Protein AF-A0A246WT07-F1 (afdb_monomer_lite)

Organism: NCBI:txid2014887

Radius of gyration: 21.0 Å; chains: 1; bounding box: 39×13×79 Å

pLDDT: mean 88.92, std 14.68, range [39.62, 98.19]

Sequence (85 aa):
METTEQTTPDPWIERAEELRLQMETLLQVQLEEYELMTAKLEEWKQTPGAPFLTAADYEPWQSALKNLEAAHRAFDEHISSRVTK

Secondary structure (DSSP, 8-state):
-------PPPHHHHHHHHHHHHHHHHHHHHHHHHHHHHHHHHHHHHSTTPPPP-HHHHHHHHHHHHHHHHHHHHHHHHHHHHHT-

Structure (mmCIF, N/CA/C/O backbone):
data_AF-A0A246WT07-F1
#
_entry.id   AF-A0A246WT07-F1
#
loop_
_atom_site.group_PDB
_atom_site.id
_atom_site.type_symbol
_atom_site.label_atom_id
_atom_site.label_alt_id
_atom_site.label_comp_id
_atom_site.label_asym_id
_atom_site.label_entity_id
_atom_site.label_seq_id
_atom_site.pdbx_PDB_ins_code
_atom_site.Cartn_x
_atom_site.Cartn_y
_atom_site.Cartn_z
_atom_site.occupancy
_atom_site.B_iso_or_equiv
_atom_site.auth_seq_id
_atom_site.auth_comp_id
_atom_site.auth_asym_id
_atom_site.auth_atom_id
_atom_site.pdbx_PDB_model_num
ATOM 1 N N . MET A 1 1 ? 0.512 -3.259 51.367 1.00 39.62 1 MET A N 1
ATOM 2 C CA . MET A 1 1 ? 0.296 -4.210 50.263 1.00 39.62 1 MET A CA 1
ATOM 3 C C . MET A 1 1 ? -0.428 -3.425 49.195 1.00 39.62 1 MET A C 1
ATOM 5 O O . MET A 1 1 ? -1.613 -3.172 49.353 1.00 39.62 1 MET A O 1
ATOM 9 N N . GLU A 1 2 ? 0.309 -2.900 48.223 1.00 42.12 2 GLU A N 1
ATOM 10 C CA . GLU A 1 2 ? -0.294 -2.242 47.065 1.00 42.12 2 GLU A CA 1
ATOM 11 C C . GLU A 1 2 ? -0.783 -3.346 46.135 1.00 42.12 2 GLU A C 1
ATOM 13 O O . GLU A 1 2 ? 0.001 -4.163 45.652 1.00 42.12 2 GLU A O 1
ATOM 18 N N . THR A 1 3 ? -2.099 -3.436 45.980 1.00 43.31 3 THR A N 1
ATOM 19 C CA . THR A 1 3 ? -2.732 -4.348 45.038 1.00 43.31 3 THR A CA 1
ATOM 20 C C . THR A 1 3 ? -2.384 -3.842 43.645 1.00 43.31 3 THR A C 1
ATOM 22 O O . THR A 1 3 ? -2.924 -2.836 43.200 1.00 43.31 3 THR A O 1
ATOM 25 N N . THR A 1 4 ? -1.438 -4.492 42.969 1.00 49.00 4 THR A N 1
ATOM 26 C CA . THR A 1 4 ? -1.200 -4.266 41.543 1.00 49.00 4 THR A CA 1
ATOM 27 C C . THR A 1 4 ? -2.451 -4.729 40.801 1.00 49.00 4 THR A C 1
ATOM 29 O O . THR A 1 4 ? -2.611 -5.925 40.552 1.00 49.00 4 THR A O 1
ATOM 32 N N . GLU A 1 5 ? -3.373 -3.811 40.509 1.00 53.03 5 GLU A N 1
ATOM 33 C CA . GLU A 1 5 ? -4.415 -4.044 39.514 1.00 53.03 5 GLU A CA 1
ATOM 34 C C . GLU A 1 5 ? -3.701 -4.393 38.209 1.00 53.03 5 GLU A C 1
ATOM 36 O O . GLU A 1 5 ? -3.086 -3.546 37.564 1.00 53.03 5 GLU A O 1
ATOM 41 N N . GLN A 1 6 ? -3.709 -5.678 37.859 1.00 54.22 6 GLN A N 1
ATOM 42 C CA . GLN A 1 6 ? -3.367 -6.125 36.521 1.00 54.22 6 GLN A CA 1
ATOM 43 C C . GLN A 1 6 ? -4.449 -5.572 35.597 1.00 54.22 6 GLN A C 1
ATOM 45 O O . GLN A 1 6 ? -5.502 -6.184 35.423 1.00 54.22 6 GLN A O 1
ATOM 50 N N . THR A 1 7 ? -4.215 -4.383 35.047 1.00 59.75 7 THR A N 1
ATOM 51 C CA . THR A 1 7 ? -5.017 -3.806 33.973 1.00 59.75 7 THR A CA 1
ATOM 52 C C . THR A 1 7 ? -4.961 -4.777 32.804 1.00 59.75 7 THR A C 1
ATOM 54 O O . THR A 1 7 ? -3.967 -4.865 32.087 1.00 59.75 7 THR A O 1
ATOM 57 N N . THR A 1 8 ? -6.008 -5.583 32.659 1.00 65.94 8 THR A N 1
ATOM 58 C CA . THR A 1 8 ? -6.166 -6.450 31.495 1.00 65.94 8 THR A CA 1
ATOM 59 C C . THR A 1 8 ? -6.335 -5.527 30.286 1.00 65.94 8 THR A C 1
ATOM 61 O O . THR A 1 8 ? -7.156 -4.607 30.373 1.00 65.94 8 THR A O 1
ATOM 64 N N . PRO A 1 9 ? -5.555 -5.688 29.205 1.00 73.56 9 PRO A N 1
ATOM 65 C CA . PRO A 1 9 ? -5.694 -4.822 28.043 1.00 73.56 9 PRO A CA 1
ATOM 66 C C . PRO A 1 9 ? -7.123 -4.909 27.494 1.00 73.56 9 PRO A C 1
ATOM 68 O O . PRO A 1 9 ? -7.720 -5.984 27.462 1.00 73.56 9 PRO A O 1
ATOM 71 N N . ASP A 1 10 ? -7.691 -3.769 27.099 1.00 88.19 10 ASP A N 1
ATOM 72 C CA . ASP A 1 10 ? -8.992 -3.724 26.428 1.00 88.19 10 ASP A CA 1
ATOM 73 C C . ASP A 1 10 ? -8.864 -4.474 25.087 1.00 88.19 10 ASP A C 1
ATOM 75 O O . ASP A 1 10 ? -8.096 -4.021 24.232 1.00 88.19 10 ASP A O 1
ATOM 79 N N . PRO A 1 11 ? -9.605 -5.578 24.860 1.00 90.75 11 PRO A N 1
ATOM 80 C CA . PRO A 1 11 ? -9.502 -6.359 23.625 1.00 90.75 11 PRO A CA 1
ATOM 81 C C . PRO A 1 11 ? -9.767 -5.530 22.364 1.00 90.75 11 PRO A C 1
ATOM 83 O O . PRO A 1 11 ? -9.275 -5.840 21.280 1.00 90.75 11 PRO A O 1
ATOM 86 N N . TRP A 1 12 ? -10.541 -4.447 22.487 1.00 92.81 12 TRP A N 1
ATOM 87 C CA . TRP A 1 12 ? -10.737 -3.526 21.377 1.00 92.81 12 TRP A CA 1
ATOM 88 C C . TRP A 1 12 ? -9.453 -2.764 21.032 1.00 92.81 12 TRP A C 1
ATOM 90 O O . TRP A 1 12 ? -9.179 -2.544 19.851 1.00 92.81 12 TRP A O 1
ATOM 100 N N . ILE A 1 13 ? -8.681 -2.353 22.046 1.00 92.31 13 ILE A N 1
ATOM 101 C CA . ILE A 1 13 ? -7.411 -1.634 21.870 1.00 92.31 13 ILE A CA 1
ATOM 102 C C . ILE A 1 13 ? -6.378 -2.570 21.252 1.00 92.31 13 ILE A C 1
ATOM 104 O O . ILE A 1 13 ? -5.726 -2.176 20.291 1.00 92.31 13 ILE A O 1
ATOM 108 N N . GLU A 1 14 ? -6.283 -3.813 21.731 1.00 94.25 14 GLU A N 1
ATOM 109 C CA . GLU A 1 14 ? -5.391 -4.822 21.140 1.00 94.25 14 GLU A CA 1
ATOM 110 C C . GLU A 1 14 ? -5.673 -4.996 19.645 1.00 94.25 14 GLU A C 1
ATOM 112 O O . GLU A 1 14 ? -4.768 -4.888 18.818 1.00 94.25 14 GLU A O 1
ATOM 117 N N . ARG A 1 15 ? -6.950 -5.148 19.274 1.00 94.50 15 ARG A N 1
ATOM 118 C CA . ARG A 1 15 ? -7.330 -5.294 17.867 1.00 94.50 15 ARG A CA 1
ATOM 119 C C . ARG A 1 15 ? -7.049 -4.042 17.031 1.00 94.50 15 ARG A C 1
ATOM 121 O O . ARG A 1 15 ? -6.688 -4.159 15.861 1.00 94.50 15 ARG A O 1
ATOM 128 N N . ALA A 1 16 ? -7.217 -2.851 17.606 1.00 95.12 16 ALA A N 1
ATOM 129 C CA . ALA A 1 16 ? -6.893 -1.604 16.920 1.00 95.12 16 ALA A CA 1
ATOM 130 C C . ALA A 1 16 ? -5.384 -1.504 16.635 1.00 95.12 16 ALA A C 1
ATOM 132 O O . ALA A 1 16 ? -5.003 -1.141 15.524 1.00 95.12 16 ALA A O 1
ATOM 133 N N . GLU A 1 17 ? -4.535 -1.885 17.592 1.00 95.81 17 GLU A N 1
ATOM 134 C CA . GLU A 1 17 ? -3.079 -1.911 17.412 1.00 95.81 17 GLU A CA 1
ATOM 135 C C . GLU A 1 17 ? -2.632 -2.958 16.385 1.00 95.81 17 GLU A C 1
ATOM 137 O O . GLU A 1 17 ? -1.777 -2.664 15.552 1.00 95.81 17 GLU A O 1
ATOM 142 N N . GLU A 1 18 ? -3.240 -4.147 16.373 1.00 96.44 18 GLU A N 1
ATOM 143 C CA . GLU A 1 18 ? -2.976 -5.161 15.343 1.00 96.44 18 GLU A CA 1
ATOM 144 C C . GLU A 1 18 ? -3.260 -4.634 13.931 1.00 96.44 18 GLU A C 1
ATOM 146 O O . GLU A 1 18 ? -2.434 -4.772 13.027 1.00 96.44 18 GLU A O 1
ATOM 151 N N . LEU A 1 19 ? -4.428 -4.012 13.739 1.00 96.94 19 LEU A N 1
ATOM 152 C CA . LEU A 1 19 ? -4.831 -3.441 12.454 1.00 96.94 19 LEU A CA 1
ATOM 153 C C . LEU A 1 19 ? -3.923 -2.271 12.049 1.00 96.94 19 LEU A C 1
ATOM 155 O O . LEU A 1 19 ? -3.544 -2.162 10.883 1.00 96.94 19 LEU A O 1
ATOM 159 N N . ARG A 1 20 ? -3.514 -1.437 13.013 1.00 96.94 20 ARG A N 1
ATOM 160 C CA . ARG A 1 20 ? -2.557 -0.344 12.800 1.00 96.94 20 ARG A CA 1
ATOM 161 C C . ARG A 1 20 ? -1.200 -0.876 12.330 1.00 96.94 20 ARG A C 1
ATOM 163 O O . ARG A 1 20 ? -0.676 -0.398 11.329 1.00 96.94 20 ARG A O 1
ATOM 170 N N . LEU A 1 21 ? -0.659 -1.896 12.998 1.00 97.62 21 LEU A N 1
ATOM 171 C CA . LEU A 1 21 ? 0.617 -2.521 12.630 1.00 97.62 21 LEU A CA 1
ATOM 172 C C . LEU A 1 21 ? 0.546 -3.183 11.242 1.00 97.62 21 LEU A C 1
ATOM 174 O O . LEU A 1 21 ? 1.489 -3.115 10.449 1.00 97.62 21 LEU A O 1
ATOM 178 N N . GLN A 1 22 ? -0.593 -3.807 10.928 1.00 97.44 22 GLN A N 1
ATOM 179 C CA . GLN A 1 22 ? -0.845 -4.371 9.606 1.00 97.44 22 GLN A CA 1
ATOM 180 C C . GLN A 1 22 ? -0.820 -3.280 8.525 1.00 97.44 22 GLN A C 1
ATOM 182 O O . GLN A 1 22 ? -0.195 -3.476 7.483 1.00 97.44 22 GLN A O 1
ATOM 187 N N . MET A 1 23 ? -1.448 -2.126 8.772 1.00 97.94 23 MET A N 1
ATOM 188 C CA . MET A 1 23 ? -1.396 -0.979 7.861 1.00 97.94 23 MET A CA 1
ATOM 189 C C . MET A 1 23 ? 0.026 -0.444 7.680 1.00 97.94 23 MET A C 1
ATOM 191 O O . MET A 1 23 ? 0.428 -0.201 6.547 1.00 97.94 23 MET A O 1
ATOM 195 N N . GLU A 1 24 ? 0.808 -0.306 8.755 1.00 97.94 24 GLU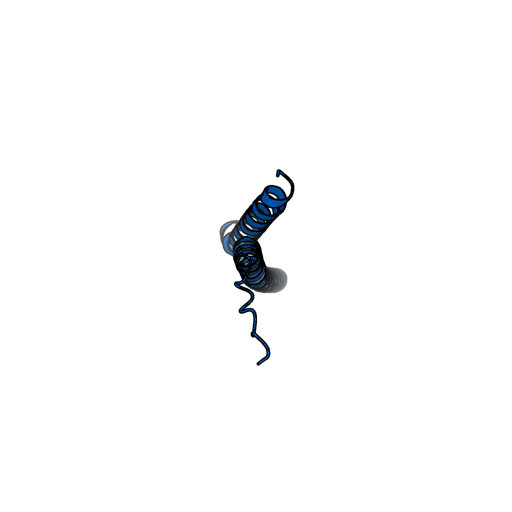 A N 1
ATOM 196 C CA . GLU A 1 24 ? 2.211 0.135 8.671 1.00 97.94 24 GLU A CA 1
ATOM 197 C C . GLU A 1 24 ? 3.053 -0.804 7.803 1.00 97.94 24 GLU A C 1
ATOM 199 O O . GLU A 1 24 ? 3.818 -0.357 6.948 1.00 97.94 24 GLU A O 1
ATOM 204 N N . THR A 1 25 ? 2.861 -2.112 7.971 1.00 97.94 25 THR A N 1
ATOM 205 C CA . THR A 1 25 ? 3.552 -3.126 7.166 1.00 97.94 25 THR A CA 1
ATOM 206 C C . THR A 1 25 ? 3.165 -3.022 5.690 1.00 97.94 25 THR A C 1
ATOM 208 O O . THR A 1 25 ? 4.025 -3.048 4.813 1.00 97.94 25 THR A O 1
ATOM 211 N N . LEU A 1 26 ? 1.871 -2.875 5.397 1.00 97.94 26 LEU A N 1
ATOM 212 C CA . LEU A 1 26 ? 1.379 -2.748 4.023 1.00 97.94 26 LEU A CA 1
ATOM 213 C C . LEU A 1 26 ? 1.790 -1.424 3.371 1.00 97.94 26 LEU A C 1
ATOM 215 O O . LEU A 1 26 ? 2.027 -1.394 2.165 1.00 97.94 26 LEU A O 1
ATOM 219 N N . LEU A 1 27 ? 1.913 -0.349 4.151 1.00 97.81 27 LEU A N 1
ATOM 220 C CA . LEU A 1 27 ? 2.425 0.932 3.677 1.00 97.81 27 LEU A CA 1
ATOM 221 C C . LEU A 1 27 ? 3.883 0.802 3.235 1.00 97.81 27 LEU A C 1
ATOM 223 O O . LEU A 1 27 ? 4.231 1.279 2.160 1.00 97.81 27 LEU A O 1
ATOM 227 N N . GLN A 1 28 ? 4.713 0.109 4.018 1.00 98.00 28 GLN A N 1
ATOM 228 C CA . GLN A 1 28 ? 6.103 -0.151 3.645 1.00 98.00 28 GLN A CA 1
ATOM 229 C C . GLN A 1 28 ? 6.194 -0.922 2.319 1.00 98.00 28 GLN A C 1
ATOM 231 O O . GLN A 1 28 ? 6.914 -0.500 1.418 1.00 98.00 28 GLN A O 1
ATOM 236 N N . VAL A 1 29 ? 5.400 -1.986 2.157 1.00 97.62 29 VAL A N 1
ATOM 237 C CA . VAL A 1 29 ? 5.334 -2.748 0.895 1.00 97.62 29 VAL A CA 1
ATOM 238 C C . VAL A 1 29 ? 4.899 -1.856 -0.273 1.00 97.62 29 VAL A C 1
ATOM 240 O O . VAL A 1 29 ? 5.480 -1.911 -1.352 1.00 97.62 29 VAL A O 1
ATOM 243 N N . GLN A 1 30 ? 3.895 -0.998 -0.076 1.00 97.56 30 GLN A N 1
ATOM 244 C CA . GLN A 1 30 ? 3.419 -0.089 -1.120 1.00 97.56 30 GLN A CA 1
ATOM 245 C C . GLN A 1 30 ? 4.499 0.911 -1.562 1.00 97.56 30 GLN A C 1
ATOM 247 O O . GLN A 1 30 ? 4.610 1.188 -2.760 1.00 97.56 30 GLN A O 1
ATOM 252 N N . LEU A 1 31 ? 5.293 1.428 -0.619 1.00 97.88 31 LEU A N 1
ATOM 253 C CA . LEU A 1 31 ? 6.408 2.329 -0.907 1.00 97.88 31 LEU A CA 1
ATOM 254 C C . LEU A 1 31 ? 7.512 1.619 -1.698 1.00 97.88 31 LEU A C 1
ATOM 256 O O . LEU A 1 31 ? 7.964 2.151 -2.709 1.00 97.88 31 LEU A O 1
ATOM 260 N N . GLU A 1 32 ? 7.884 0.403 -1.297 1.00 97.94 32 GLU A N 1
ATOM 261 C CA . GLU A 1 32 ? 8.881 -0.411 -2.005 1.00 97.94 32 GLU A CA 1
ATOM 262 C C . GLU A 1 32 ? 8.455 -0.693 -3.454 1.00 97.94 32 GLU A C 1
ATOM 264 O O . GLU A 1 32 ? 9.227 -0.483 -4.392 1.00 97.94 32 GLU A O 1
ATOM 269 N N . GLU A 1 33 ? 7.196 -1.083 -3.672 1.00 97.62 33 GLU A N 1
ATOM 270 C CA . GLU A 1 33 ? 6.672 -1.320 -5.021 1.00 97.62 33 GLU A CA 1
ATOM 271 C C . GLU A 1 33 ? 6.623 -0.039 -5.871 1.00 97.62 33 GLU A C 1
ATOM 273 O O . GLU A 1 33 ? 6.872 -0.069 -7.080 1.00 97.62 33 GLU A O 1
ATOM 278 N N . TYR A 1 34 ? 6.338 1.113 -5.256 1.00 95.75 34 TYR A N 1
ATOM 279 C CA . TYR A 1 34 ? 6.376 2.406 -5.941 1.00 95.75 34 TYR A CA 1
ATOM 280 C C . TYR A 1 34 ? 7.800 2.797 -6.368 1.00 95.75 34 TYR A C 1
ATOM 282 O O . TYR A 1 34 ? 8.005 3.277 -7.490 1.00 95.75 34 TYR A O 1
ATOM 290 N N . GLU A 1 35 ? 8.793 2.573 -5.506 1.00 97.12 35 GLU A N 1
ATOM 291 C CA . GLU A 1 35 ? 10.203 2.809 -5.829 1.00 97.12 35 GLU A CA 1
ATOM 292 C C . GLU A 1 35 ? 10.660 1.920 -6.993 1.00 97.12 35 GLU A C 1
ATOM 294 O O . GLU A 1 35 ? 11.261 2.416 -7.952 1.00 97.12 35 GLU A O 1
ATOM 299 N N . LEU A 1 36 ? 10.295 0.633 -6.976 1.00 95.94 36 LEU A N 1
ATOM 300 C CA . LEU A 1 36 ? 10.594 -0.309 -8.058 1.00 95.94 36 LEU A CA 1
ATOM 301 C C . LEU A 1 36 ? 9.933 0.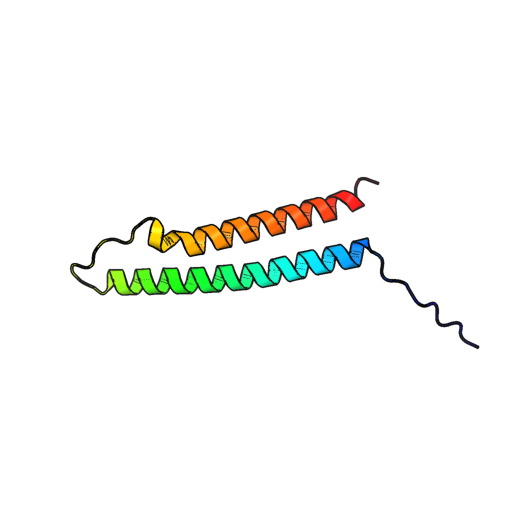092 -9.383 1.00 95.94 36 LEU A C 1
ATOM 303 O O . LEU A 1 36 ? 10.584 0.080 -10.432 1.00 95.94 36 LEU A O 1
ATOM 307 N N . MET A 1 37 ? 8.656 0.481 -9.355 1.00 94.44 37 MET A N 1
ATOM 308 C CA . MET A 1 37 ? 7.947 0.981 -10.538 1.00 94.44 37 MET A CA 1
ATOM 309 C C . MET A 1 37 ? 8.640 2.221 -11.113 1.00 94.44 37 MET A C 1
ATOM 311 O O . MET A 1 37 ? 8.821 2.331 -12.329 1.00 94.44 37 MET A O 1
ATOM 315 N N . THR A 1 38 ? 9.037 3.152 -10.248 1.00 94.00 38 THR A N 1
ATOM 316 C CA . THR A 1 38 ? 9.720 4.382 -10.659 1.00 94.00 38 THR A CA 1
ATOM 317 C C . THR A 1 38 ? 11.071 4.068 -11.297 1.00 94.00 38 THR A C 1
ATOM 319 O O . THR A 1 38 ? 11.383 4.608 -12.358 1.00 94.00 38 THR A O 1
ATOM 322 N N . ALA A 1 39 ? 11.841 3.140 -10.723 1.00 94.00 39 ALA A N 1
ATOM 323 C CA . ALA A 1 39 ? 13.110 2.699 -11.294 1.00 94.00 39 ALA A CA 1
ATOM 324 C C . ALA A 1 39 ? 12.934 2.090 -12.697 1.00 94.00 39 ALA A C 1
ATOM 326 O O . ALA A 1 39 ? 13.644 2.482 -13.624 1.00 94.00 39 ALA A O 1
ATOM 327 N N . LYS A 1 40 ? 11.938 1.211 -12.888 1.00 91.31 40 LYS A N 1
ATOM 328 C CA . LYS A 1 40 ? 11.611 0.637 -14.208 1.00 91.31 40 LYS A CA 1
ATOM 329 C C . LYS A 1 40 ? 11.220 1.705 -15.229 1.00 91.31 40 LYS A C 1
ATOM 331 O O . LYS A 1 40 ? 11.602 1.622 -16.394 1.00 91.31 40 LYS A O 1
ATOM 336 N N . LEU A 1 41 ? 10.454 2.714 -14.808 1.00 92.06 41 LEU A N 1
ATOM 337 C CA . LEU A 1 41 ? 10.075 3.834 -15.671 1.00 92.06 41 LEU A CA 1
ATOM 338 C C . LEU A 1 41 ? 11.287 4.655 -16.108 1.00 92.06 41 LEU A C 1
ATOM 340 O O . LEU A 1 41 ? 11.358 5.055 -17.270 1.00 92.06 41 LEU A O 1
ATOM 344 N N . GLU A 1 42 ? 12.228 4.911 -15.202 1.00 93.88 42 GLU A N 1
ATOM 345 C CA . GLU A 1 42 ? 13.455 5.629 -15.544 1.00 93.88 42 GLU A CA 1
ATOM 346 C C . GLU A 1 42 ? 14.369 4.817 -16.464 1.00 93.88 42 GLU A C 1
ATOM 348 O O . GLU A 1 42 ? 14.880 5.360 -17.444 1.00 93.88 42 GLU A O 1
ATOM 353 N N . GLU A 1 43 ? 14.514 3.512 -16.233 1.00 91.94 43 GLU A N 1
ATOM 354 C CA . GLU A 1 43 ? 15.251 2.621 -17.136 1.00 91.94 43 GLU A CA 1
ATOM 355 C C . GLU A 1 43 ? 14.630 2.602 -18.540 1.00 91.94 43 GLU A C 1
ATOM 357 O O . GLU A 1 43 ? 15.332 2.747 -19.547 1.00 91.94 43 GLU A O 1
ATOM 362 N N . TRP A 1 44 ? 13.301 2.499 -18.620 1.00 92.19 44 TRP A N 1
ATOM 363 C CA . TRP A 1 44 ? 12.577 2.537 -19.888 1.00 92.19 44 TRP A CA 1
ATOM 364 C C . TRP A 1 44 ? 12.811 3.853 -20.643 1.00 92.19 44 TRP A C 1
ATOM 366 O O . TRP A 1 44 ? 13.113 3.829 -21.837 1.00 92.19 44 TRP A O 1
ATOM 376 N N . LYS A 1 45 ? 12.762 5.005 -19.956 1.00 91.19 45 LYS A N 1
ATOM 377 C CA . LYS A 1 45 ? 13.053 6.320 -20.563 1.00 91.19 45 LYS A CA 1
ATOM 378 C C . LYS A 1 45 ? 14.473 6.415 -21.124 1.00 91.19 45 LYS A C 1
ATOM 380 O O . LYS A 1 45 ? 14.693 7.122 -22.106 1.00 91.19 45 LYS A O 1
ATOM 385 N N . GLN A 1 46 ? 15.432 5.737 -20.496 1.00 93.00 46 GLN A N 1
ATOM 386 C CA . GLN A 1 46 ? 16.843 5.765 -20.881 1.00 93.00 46 GLN A CA 1
ATOM 387 C C . GLN A 1 46 ? 17.208 4.745 -21.964 1.00 93.00 46 GLN A C 1
ATOM 389 O O . GLN A 1 46 ? 18.338 4.782 -22.448 1.00 93.00 46 GLN A O 1
ATOM 394 N N . THR A 1 47 ? 16.282 3.868 -22.370 1.00 90.69 47 THR A N 1
ATOM 395 C CA . THR A 1 47 ? 16.570 2.755 -23.284 1.00 90.69 47 THR A CA 1
ATOM 396 C C . THR A 1 47 ? 15.878 2.940 -24.641 1.00 90.69 47 THR A C 1
ATOM 398 O O . THR A 1 47 ? 14.717 2.554 -24.815 1.00 90.69 47 THR A O 1
ATOM 401 N N . PRO A 1 48 ? 16.573 3.496 -25.655 1.00 85.19 48 PRO A N 1
ATOM 402 C CA . PRO A 1 48 ? 16.024 3.628 -26.999 1.00 85.19 48 PRO A CA 1
ATOM 403 C C . P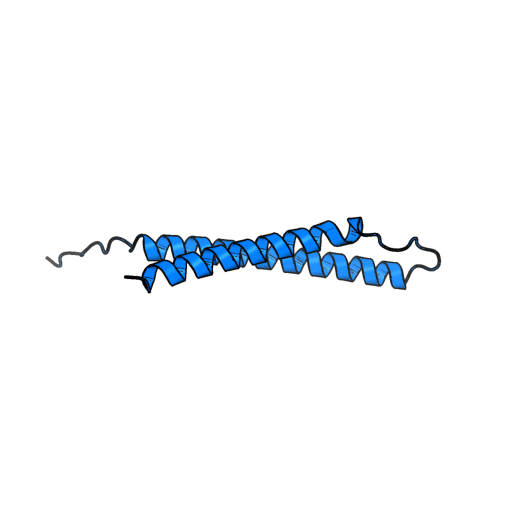RO A 1 48 ? 15.635 2.265 -27.584 1.00 85.19 48 PRO A C 1
ATOM 405 O O . PRO A 1 48 ? 16.462 1.361 -27.679 1.00 85.19 48 PRO A O 1
ATOM 408 N N . GLY A 1 49 ? 14.379 2.128 -28.011 1.00 85.75 49 GLY A N 1
ATOM 409 C CA . GLY A 1 49 ? 13.865 0.901 -28.631 1.00 85.75 49 GLY A CA 1
ATOM 410 C C . GLY A 1 49 ? 13.418 -0.189 -27.652 1.00 85.75 49 GLY A C 1
ATOM 411 O O . GLY A 1 49 ? 13.035 -1.266 -28.108 1.00 85.75 49 GLY A O 1
ATOM 412 N N . ALA A 1 50 ? 13.427 0.072 -26.338 1.00 86.00 50 ALA A N 1
ATOM 413 C CA . ALA A 1 50 ? 12.820 -0.833 -25.368 1.00 86.00 50 ALA A CA 1
ATOM 414 C C . ALA A 1 50 ? 11.314 -1.020 -25.639 1.00 86.00 50 ALA A C 1
ATOM 416 O O . ALA A 1 50 ? 10.634 -0.073 -26.057 1.00 86.00 50 ALA A O 1
ATOM 417 N N . PRO A 1 51 ? 10.766 -2.222 -25.385 1.00 86.44 51 PRO A N 1
ATOM 418 C CA . PRO A 1 51 ? 9.326 -2.428 -25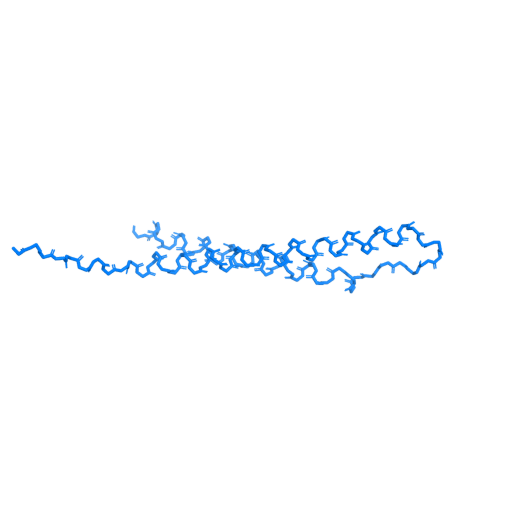.420 1.00 86.44 51 PRO A CA 1
ATOM 419 C C . PRO A 1 51 ? 8.637 -1.538 -24.378 1.00 86.44 51 PRO A C 1
ATOM 421 O O . PRO A 1 51 ? 9.200 -1.225 -23.329 1.00 86.44 51 PRO A O 1
ATOM 424 N N . PHE A 1 52 ? 7.408 -1.119 -24.677 1.00 86.38 52 PHE A N 1
ATOM 425 C CA . PHE A 1 52 ? 6.589 -0.382 -23.720 1.00 86.38 52 PHE A CA 1
ATOM 426 C C . PHE A 1 52 ? 6.295 -1.240 -22.490 1.00 86.38 52 PHE A C 1
ATOM 428 O O . PHE A 1 52 ? 6.031 -2.438 -22.617 1.00 86.38 52 PHE A O 1
ATOM 435 N N . LEU A 1 53 ? 6.276 -0.596 -21.323 1.00 88.69 53 LEU A N 1
ATOM 436 C CA . LEU A 1 53 ? 5.737 -1.202 -20.111 1.00 88.69 53 LEU A CA 1
ATOM 437 C C . LEU A 1 53 ? 4.276 -1.605 -20.334 1.00 88.69 53 LEU A C 1
ATOM 439 O O . LEU A 1 53 ? 3.502 -0.917 -21.007 1.00 88.69 53 LEU A O 1
ATOM 443 N N . THR A 1 54 ? 3.909 -2.736 -19.756 1.00 92.38 54 THR A N 1
ATOM 444 C CA . THR A 1 54 ? 2.595 -3.359 -19.877 1.00 92.38 54 THR A CA 1
ATOM 445 C C . THR A 1 54 ? 1.847 -3.293 -18.554 1.00 92.38 54 THR A C 1
ATOM 447 O O . THR A 1 54 ? 2.422 -3.007 -17.509 1.00 92.38 54 THR A O 1
ATOM 450 N N . ALA A 1 55 ? 0.554 -3.623 -18.565 1.00 90.62 55 ALA A N 1
ATOM 451 C CA . ALA A 1 55 ? -0.232 -3.718 -17.334 1.00 90.62 55 ALA A CA 1
ATOM 452 C C . ALA A 1 55 ? 0.382 -4.682 -16.297 1.00 90.62 55 ALA A C 1
ATOM 454 O O . ALA A 1 55 ? 0.255 -4.436 -15.102 1.00 90.62 55 ALA A O 1
ATOM 455 N N . ALA A 1 56 ? 1.079 -5.734 -16.744 1.00 93.25 56 ALA A N 1
ATOM 456 C CA . ALA A 1 56 ? 1.742 -6.685 -15.854 1.00 93.25 56 ALA A CA 1
ATOM 457 C C . ALA A 1 56 ? 2.895 -6.045 -15.062 1.00 93.25 56 ALA A C 1
ATOM 459 O O . ALA A 1 56 ? 3.154 -6.445 -13.933 1.00 93.25 56 ALA A O 1
ATOM 460 N N . ASP A 1 57 ? 3.547 -5.017 -15.612 1.00 91.56 57 ASP A N 1
ATOM 461 C CA . ASP A 1 57 ? 4.648 -4.322 -14.939 1.00 91.56 57 ASP A CA 1
ATOM 462 C C . ASP A 1 57 ? 4.173 -3.460 -13.762 1.00 91.56 57 ASP A C 1
ATOM 464 O O . ASP A 1 57 ? 4.945 -3.219 -12.834 1.00 91.56 57 ASP A O 1
ATOM 468 N N . TYR A 1 58 ? 2.907 -3.027 -13.793 1.00 92.44 58 TYR A N 1
ATOM 469 C CA . TYR A 1 58 ? 2.270 -2.215 -12.752 1.00 92.44 58 TYR A CA 1
ATOM 470 C C . TYR A 1 58 ? 1.461 -3.043 -11.743 1.00 92.44 58 TYR A C 1
ATOM 472 O O . TYR A 1 58 ? 1.027 -2.501 -10.726 1.00 92.44 58 TYR A O 1
ATOM 480 N N . GLU A 1 59 ? 1.220 -4.327 -12.020 1.00 96.00 59 GLU A N 1
ATOM 481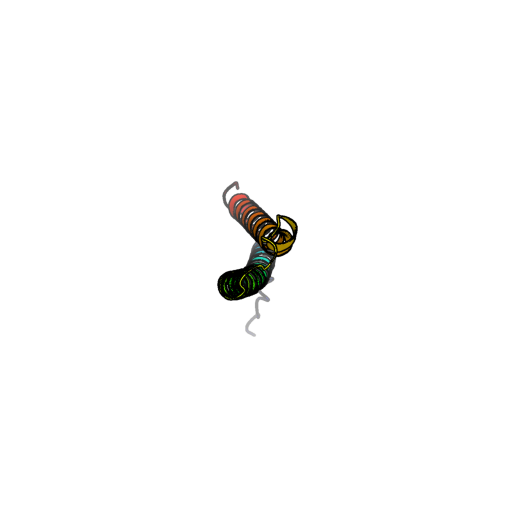 C CA . GLU A 1 59 ? 0.353 -5.190 -11.208 1.00 96.00 59 GLU A CA 1
ATOM 482 C C . GLU A 1 59 ? 0.812 -5.307 -9.743 1.00 96.00 59 GLU A C 1
ATOM 484 O O . GLU A 1 59 ? -0.040 -5.124 -8.872 1.00 96.00 59 GLU A O 1
ATOM 489 N N . PRO A 1 60 ? 2.114 -5.467 -9.429 1.00 96.12 60 PRO A N 1
ATOM 490 C CA . PRO A 1 60 ? 2.577 -5.532 -8.040 1.00 96.12 60 PRO A CA 1
ATOM 491 C C . PRO A 1 60 ? 2.235 -4.275 -7.227 1.00 96.12 60 PRO A C 1
ATOM 493 O O . PRO A 1 60 ? 1.635 -4.364 -6.154 1.00 96.12 60 PRO A O 1
ATOM 496 N N . TRP A 1 61 ? 2.506 -3.089 -7.783 1.00 96.12 61 TRP A N 1
ATOM 497 C CA . TRP A 1 61 ? 2.170 -1.807 -7.156 1.00 96.12 61 TRP A CA 1
ATOM 498 C C . TRP A 1 61 ? 0.657 -1.622 -6.981 1.00 96.12 61 TRP A C 1
ATOM 500 O O . TRP A 1 61 ? 0.195 -1.184 -5.925 1.00 96.12 61 TRP A O 1
ATOM 510 N N . GLN A 1 62 ? -0.140 -2.007 -7.983 1.00 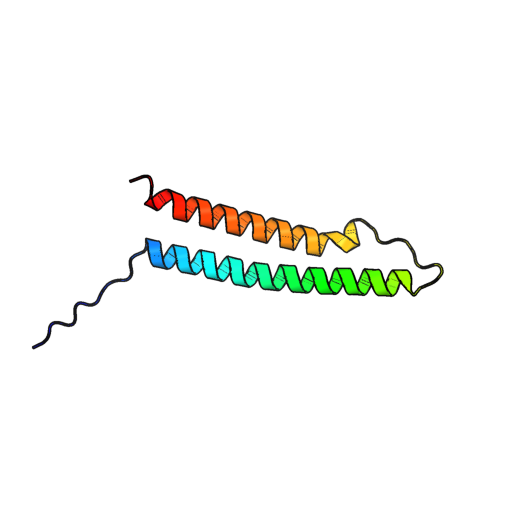96.19 62 GLN A N 1
ATOM 511 C CA . GLN A 1 62 ? -1.603 -1.959 -7.891 1.00 96.19 62 GLN A CA 1
ATOM 512 C C . GLN A 1 62 ? -2.149 -2.910 -6.820 1.00 96.19 62 GLN A C 1
ATOM 514 O O . GLN A 1 62 ? -3.100 -2.568 -6.115 1.00 96.19 62 GLN A O 1
ATOM 519 N N . SER A 1 63 ? -1.570 -4.101 -6.699 1.00 97.62 63 SER A N 1
ATOM 520 C CA . SER A 1 63 ? -1.949 -5.094 -5.698 1.00 97.62 63 SER A CA 1
ATOM 521 C C . SER A 1 63 ? -1.568 -4.635 -4.286 1.00 97.62 63 SER A C 1
ATOM 523 O O . SER A 1 63 ? -2.393 -4.733 -3.375 1.00 97.62 63 SER A O 1
ATOM 525 N N . ALA A 1 64 ? -0.389 -4.031 -4.104 1.00 97.56 64 ALA A N 1
ATOM 526 C CA . ALA A 1 64 ? 0.015 -3.427 -2.833 1.00 97.56 64 ALA A CA 1
ATOM 527 C C . ALA A 1 64 ? -0.936 -2.297 -2.396 1.00 97.56 64 ALA A C 1
ATOM 529 O O . ALA A 1 64 ? -1.388 -2.283 -1.249 1.00 97.56 64 ALA A O 1
ATOM 530 N N . LEU A 1 65 ? -1.317 -1.406 -3.321 1.00 97.56 65 LEU A N 1
ATOM 531 C CA . LEU A 1 65 ? -2.298 -0.346 -3.060 1.00 97.56 65 LEU A CA 1
ATOM 532 C C . LEU A 1 65 ? -3.657 -0.899 -2.619 1.00 97.56 65 LEU A C 1
ATOM 534 O O . LEU A 1 65 ? -4.184 -0.477 -1.593 1.00 97.56 65 LEU A O 1
ATOM 538 N N . LYS A 1 66 ? -4.205 -1.881 -3.343 1.00 98.06 66 LYS A N 1
ATOM 539 C CA . LYS A 1 66 ? -5.497 -2.500 -2.994 1.00 98.06 66 LYS A CA 1
ATOM 540 C C . LYS A 1 66 ? -5.475 -3.147 -1.612 1.00 98.06 66 LYS A C 1
ATOM 542 O O . LYS A 1 66 ? -6.452 -3.054 -0.871 1.00 98.06 66 LYS A O 1
ATOM 547 N N . ASN A 1 67 ? -4.371 -3.804 -1.260 1.00 98.06 67 ASN A N 1
ATOM 548 C CA . ASN A 1 67 ? -4.218 -4.428 0.051 1.00 98.06 67 ASN A CA 1
ATOM 549 C C . ASN A 1 67 ? -4.174 -3.379 1.168 1.00 98.06 67 ASN A C 1
ATOM 551 O O . ASN A 1 67 ? -4.822 -3.561 2.200 1.00 98.06 67 ASN A O 1
ATOM 555 N N . LEU A 1 68 ? -3.461 -2.270 0.953 1.00 98.19 68 LEU A N 1
ATOM 556 C CA . LEU A 1 68 ? -3.418 -1.156 1.898 1.00 98.19 68 LEU A CA 1
ATOM 557 C C . LEU A 1 68 ? -4.798 -0.503 2.070 1.00 98.19 68 LEU A C 1
ATOM 559 O O . LEU A 1 68 ? -5.243 -0.305 3.198 1.00 98.19 68 LEU A O 1
ATOM 563 N N . GLU A 1 69 ? -5.515 -0.245 0.973 1.00 98.12 69 GLU A N 1
ATOM 564 C CA . GLU A 1 69 ? -6.886 0.286 1.003 1.00 98.12 69 GLU A CA 1
ATOM 565 C C . GLU A 1 69 ? -7.842 -0.630 1.780 1.00 98.12 69 GLU A C 1
ATOM 567 O O . GLU A 1 69 ? -8.648 -0.162 2.588 1.00 98.12 69 GLU A O 1
ATOM 572 N N . ALA A 1 70 ? -7.740 -1.947 1.578 1.00 98.12 70 ALA A N 1
ATOM 573 C CA . ALA A 1 70 ? -8.540 -2.919 2.314 1.00 98.12 70 ALA A CA 1
ATOM 574 C C . ALA A 1 70 ? -8.227 -2.905 3.820 1.00 98.12 70 ALA A C 1
ATOM 576 O O . ALA A 1 70 ? -9.147 -2.981 4.636 1.00 98.12 70 ALA A O 1
ATOM 577 N N . ALA A 1 71 ? -6.952 -2.767 4.197 1.00 97.81 71 ALA A N 1
ATOM 578 C CA . ALA A 1 71 ? -6.545 -2.671 5.597 1.00 97.81 71 ALA A CA 1
ATOM 579 C C . ALA A 1 71 ? -7.035 -1.374 6.258 1.00 97.81 71 ALA A C 1
ATOM 581 O O . ALA A 1 71 ? -7.552 -1.426 7.373 1.00 97.81 71 ALA A O 1
ATOM 582 N N . HIS A 1 72 ? -6.962 -0.239 5.554 1.00 97.38 72 HIS A N 1
ATOM 583 C CA . HIS A 1 72 ? -7.526 1.031 6.023 1.00 97.38 72 HIS A CA 1
ATOM 584 C C . HIS A 1 72 ? -9.029 0.906 6.280 1.00 97.38 72 HIS A C 1
ATOM 586 O O . HIS A 1 72 ? -9.506 1.278 7.347 1.00 97.38 72 HIS A O 1
ATOM 592 N N . ARG A 1 73 ? -9.772 0.303 5.343 1.00 97.81 73 ARG A N 1
ATOM 593 C CA . ARG A 1 73 ? -11.211 0.074 5.513 1.00 97.81 73 ARG A CA 1
ATOM 594 C C . ARG A 1 73 ? -11.515 -0.790 6.738 1.00 97.81 73 ARG A C 1
ATOM 596 O O . ARG A 1 73 ? -12.410 -0.455 7.506 1.00 97.81 73 ARG A O 1
ATOM 603 N N . ALA A 1 74 ? -10.770 -1.877 6.931 1.00 96.31 74 ALA A N 1
ATOM 604 C CA . ALA A 1 74 ? -10.943 -2.753 8.087 1.00 96.31 74 ALA A CA 1
ATOM 605 C C . ALA A 1 74 ? -10.658 -2.025 9.413 1.00 96.31 74 ALA A C 1
ATOM 607 O O . ALA A 1 74 ? -11.356 -2.242 10.405 1.00 96.31 74 ALA A O 1
ATOM 608 N N . PHE A 1 75 ? -9.656 -1.143 9.430 1.00 96.44 75 PHE A N 1
ATOM 609 C CA . PHE A 1 75 ? -9.375 -0.287 10.577 1.00 96.44 75 PHE A CA 1
ATOM 610 C C . PHE A 1 75 ? -10.511 0.709 10.833 1.00 96.44 75 PHE A C 1
ATOM 612 O O . PHE A 1 75 ? -11.018 0.764 11.950 1.00 96.44 75 PHE A O 1
ATOM 619 N N . ASP A 1 76 ? -10.982 1.425 9.811 1.00 95.75 76 ASP A N 1
ATOM 620 C CA . ASP A 1 76 ? -12.081 2.392 9.932 1.00 95.75 76 ASP A CA 1
ATOM 621 C C . ASP A 1 76 ? -13.384 1.742 10.429 1.00 95.75 76 ASP A C 1
ATOM 623 O O . ASP A 1 76 ? -14.088 2.301 11.278 1.00 95.75 76 ASP A O 1
ATOM 627 N N . GLU A 1 77 ? -13.699 0.538 9.944 1.00 95.88 77 GLU A N 1
ATOM 628 C CA . GLU A 1 77 ? -14.831 -0.267 10.416 1.00 95.88 77 GLU A CA 1
ATOM 629 C C . GLU A 1 77 ? -14.672 -0.642 11.898 1.00 95.88 77 GLU A C 1
ATOM 631 O O . GLU A 1 77 ? -15.614 -0.489 12.686 1.00 95.88 77 GLU A O 1
ATOM 636 N N . HIS A 1 78 ? -13.469 -1.060 12.310 1.00 95.19 78 HIS A N 1
ATOM 637 C CA . HIS A 1 78 ? -13.165 -1.366 13.712 1.00 95.19 78 HIS A CA 1
ATOM 638 C C . HIS A 1 78 ? -13.283 -0.130 14.609 1.00 95.19 78 HIS A C 1
ATOM 640 O O . HIS A 1 78 ? -13.897 -0.205 15.678 1.00 95.19 78 HIS A O 1
ATOM 646 N N . ILE A 1 79 ? -12.778 1.025 14.166 1.00 93.44 79 ILE A N 1
ATOM 647 C CA . ILE A 1 79 ? -12.910 2.292 14.895 1.00 93.44 79 ILE A CA 1
ATOM 648 C C . ILE A 1 79 ? -14.383 2.676 15.054 1.00 93.44 79 ILE A C 1
ATOM 650 O O . ILE A 1 79 ? -14.843 2.973 16.162 1.00 93.44 79 ILE A O 1
ATOM 654 N N . SER A 1 80 ? -15.145 2.592 13.964 1.00 92.81 80 SER A N 1
ATOM 655 C CA . SER A 1 80 ? -16.568 2.933 13.940 1.00 92.81 80 SER A CA 1
ATOM 656 C C . SER A 1 80 ? -17.395 2.064 14.891 1.00 92.81 80 SER A C 1
ATOM 658 O O . SER A 1 80 ? -18.324 2.573 15.523 1.00 92.81 80 SER A O 1
ATOM 660 N N . SER A 1 81 ? -17.020 0.791 15.069 1.00 91.00 81 SER A N 1
ATOM 661 C CA . SER A 1 81 ? -17.706 -0.153 15.967 1.00 91.00 81 SER A CA 1
ATOM 662 C C . SER A 1 81 ? -17.716 0.273 17.443 1.00 91.00 81 SER A C 1
ATOM 664 O O . SER A 1 81 ? -18.601 -0.130 18.200 1.00 91.00 81 SER A O 1
ATOM 666 N N . ARG A 1 82 ? -16.757 1.111 17.869 1.00 85.56 82 ARG A N 1
ATOM 667 C CA . ARG A 1 82 ? -16.698 1.633 19.245 1.00 85.56 82 ARG A CA 1
ATOM 668 C C . ARG A 1 82 ? -17.631 2.814 19.467 1.00 85.56 82 ARG A C 1
ATOM 670 O O . ARG A 1 82 ? -18.110 2.998 20.580 1.00 85.56 82 ARG A O 1
ATOM 677 N N . VAL A 1 83 ? -17.871 3.605 18.422 1.00 74.12 83 VAL A N 1
ATOM 678 C CA . VAL A 1 83 ? -18.713 4.811 18.469 1.00 74.12 83 VAL A CA 1
ATOM 679 C C . VAL A 1 83 ? -20.200 4.458 18.348 1.00 74.12 83 VAL A C 1
ATOM 681 O O . VAL A 1 83 ? -21.047 5.226 18.783 1.00 74.12 83 VAL A O 1
ATOM 684 N N . THR A 1 84 ? -20.536 3.284 17.803 1.00 61.34 84 THR A N 1
ATOM 685 C CA . THR A 1 84 ? -21.927 2.822 17.625 1.00 61.34 84 THR A CA 1
ATOM 686 C C . THR A 1 84 ? -22.558 2.172 18.870 1.00 61.34 84 THR A C 1
ATOM 688 O O . THR A 1 84 ? -23.565 1.476 18.742 1.00 61.34 84 THR A O 1
ATOM 691 N N . LYS A 1 85 ? -21.999 2.391 20.068 1.00 47.16 85 LYS A N 1
ATOM 692 C CA . LYS A 1 85 ? -22.567 1.916 21.343 1.00 47.16 85 LYS A CA 1
ATOM 693 C C . LYS A 1 85 ? -23.358 2.992 22.073 1.00 47.16 85 LYS A C 1
ATOM 695 O O . LYS A 1 85 ? -22.849 4.127 22.174 1.00 47.16 85 LYS A O 1
#

Foldseek 3Di:
DPPPPPPDDDVLVVVLVVLVVQLVVLVVQLVVLVVVLVVVVVVVVVDPPDDDDDPVSCVSNVVSVVSSVVSVVVSVVSVVVVVVD